Protein AF-A0A350D6B7-F1 (afdb_monomer_lite)

Secondary structure (DSSP, 8-state):
-HHHHHHHHHHHHHHHHHHHHHS---THHHHHHHHHHHHHHHHHHHHHHHHHHS-HHHHHHHHHHHHHHHHHHHHHHHHHHHSPSSHHHHHHHHHHHHS--GGGG--HHHHHTT----HHHHHHHHHHHHHHHHHHHHHHHHHHHHHHT-

Foldseek 3Di:
DVLVVVLVVVVVVVQVVVCVVPVDGDPLVVLLSVLVSLLVLLLVLQLLLLVLPDDNVVSVVSSVVLVVQQCCLVVLVVVLVVDDDDPVNVVSVVSSVPRHHSCLSRCPVCSVVVNDDPVVSSVVSVVVSVVSSVVSNVSSVVSNVVVVVD

pLDDT: mean 83.15, std 8.06, range [47.34, 95.06]

Sequence (150 aa):
LTIFIMTVLMSVIFLVVLFLHTFTIEWSLLIAILYIFFELCLMTAVALVFSTFSTPILASLYSLAFYLIGHLSWSLELLIKKIKSGGGRAILKVLYIILPDLENFNFKTEVVHQLPIPTKLLGLSFAYGLVYTAFLLLLAILIFRRRDFI

Radius of gyration: 18.37 Å; chains: 1; bounding box: 35×46×56 Å

Structure (mmCIF, N/CA/C/O backbone):
data_AF-A0A350D6B7-F1
#
_entry.id   AF-A0A350D6B7-F1
#
loop_
_atom_site.group_PDB
_atom_site.id
_atom_site.type_symbol
_atom_site.label_atom_id
_atom_site.label_alt_id
_atom_site.label_comp_id
_atom_site.label_asym_id
_atom_site.label_entity_id
_atom_site.label_seq_id
_atom_site.pdbx_PDB_ins_code
_atom_site.Cartn_x
_atom_site.Cartn_y
_atom_site.Cartn_z
_atom_site.occupancy
_atom_site.B_iso_or_equiv
_atom_site.auth_seq_id
_atom_site.auth_comp_id
_atom_site.auth_asym_id
_atom_site.auth_atom_id
_atom_site.pdbx_PDB_model_num
ATOM 1 N N . LEU A 1 1 ? -1.557 -14.815 -2.538 1.00 83.94 1 LEU A N 1
ATOM 2 C CA . LEU A 1 1 ? -1.940 -15.863 -1.560 1.00 83.94 1 LEU A CA 1
ATOM 3 C C . LEU A 1 1 ? -1.098 -15.796 -0.289 1.00 83.94 1 LEU A C 1
ATOM 5 O O . LEU A 1 1 ? -1.669 -15.681 0.783 1.00 83.94 1 LEU A O 1
ATOM 9 N N . THR A 1 2 ? 0.233 -15.818 -0.396 1.00 92.38 2 THR A N 1
ATOM 10 C CA . THR A 1 2 ? 1.151 -15.746 0.758 1.00 92.38 2 THR A CA 1
ATOM 11 C C . THR A 1 2 ? 0.890 -14.540 1.660 1.00 92.38 2 THR A C 1
ATOM 13 O O . THR A 1 2 ? 0.687 -14.716 2.855 1.00 92.38 2 THR A O 1
ATOM 16 N N . ILE A 1 3 ? 0.805 -13.337 1.081 1.00 91.38 3 ILE A N 1
ATOM 17 C CA . ILE A 1 3 ? 0.521 -12.098 1.824 1.00 91.38 3 ILE A CA 1
ATOM 18 C C . ILE A 1 3 ? -0.816 -12.190 2.552 1.00 91.38 3 ILE A C 1
ATOM 20 O O . ILE A 1 3 ? -0.875 -11.892 3.731 1.00 91.38 3 ILE A O 1
ATOM 24 N N . PHE A 1 4 ? -1.865 -12.688 1.893 1.00 91.06 4 PHE A N 1
ATOM 25 C CA . PHE A 1 4 ? -3.179 -12.850 2.517 1.00 91.06 4 PHE A CA 1
ATOM 26 C C . PHE A 1 4 ? -3.129 -13.755 3.754 1.00 91.06 4 PHE A C 1
ATOM 28 O O . PHE A 1 4 ? -3.599 -13.362 4.816 1.00 91.06 4 PHE A O 1
ATOM 35 N N . ILE A 1 5 ? -2.507 -14.934 3.643 1.00 93.38 5 ILE A N 1
ATOM 36 C CA . ILE A 1 5 ? -2.381 -15.873 4.767 1.00 93.38 5 ILE A CA 1
ATOM 37 C C . ILE A 1 5 ? -1.582 -15.240 5.911 1.00 93.38 5 ILE A C 1
ATOM 39 O O . ILE A 1 5 ? -2.004 -15.310 7.062 1.00 93.38 5 ILE A O 1
ATOM 43 N N . MET A 1 6 ? -0.455 -14.597 5.597 1.00 93.81 6 MET A N 1
ATOM 44 C CA . MET A 1 6 ? 0.398 -13.959 6.602 1.00 93.81 6 MET A CA 1
ATOM 45 C C . MET A 1 6 ? -0.313 -12.795 7.291 1.00 93.81 6 MET A C 1
ATOM 47 O O . MET A 1 6 ? -0.285 -12.715 8.515 1.00 93.81 6 MET A O 1
ATOM 51 N N . THR A 1 7 ? -1.005 -11.936 6.538 1.00 91.75 7 THR A N 1
ATOM 52 C CA . THR A 1 7 ? -1.785 -10.832 7.103 1.00 91.75 7 THR A CA 1
ATOM 53 C C . THR A 1 7 ? -2.887 -11.362 8.010 1.00 91.75 7 THR A C 1
ATOM 55 O O . THR A 1 7 ? -2.973 -10.917 9.146 1.00 91.75 7 THR A O 1
ATOM 58 N N . VAL A 1 8 ? -3.666 -12.362 7.578 1.00 92.81 8 VAL A N 1
ATOM 59 C CA . VAL A 1 8 ? -4.712 -12.973 8.418 1.00 92.81 8 VAL A CA 1
ATOM 60 C C . VAL A 1 8 ? -4.118 -13.550 9.702 1.00 92.81 8 VAL A C 1
ATOM 62 O O . VAL A 1 8 ? -4.633 -13.283 10.785 1.00 92.81 8 VAL A O 1
ATOM 65 N N . LEU A 1 9 ? -3.017 -14.295 9.606 1.00 95.06 9 LEU A N 1
ATOM 66 C CA . LEU A 1 9 ? -2.374 -14.908 10.765 1.00 95.06 9 LEU A CA 1
ATOM 67 C C . LEU A 1 9 ? -1.855 -13.849 11.750 1.00 95.06 9 LEU A C 1
ATOM 69 O O . LEU A 1 9 ? -2.136 -13.940 12.945 1.00 95.06 9 LEU A O 1
ATOM 73 N N . MET A 1 10 ? -1.165 -12.812 11.264 1.00 93.56 10 MET A N 1
ATOM 74 C CA . MET A 1 10 ? -0.692 -11.717 12.119 1.00 93.56 10 MET A CA 1
ATOM 75 C C . MET A 1 10 ? -1.850 -10.925 12.733 1.00 93.56 10 MET A C 1
ATOM 77 O O . MET A 1 10 ? -1.785 -10.569 13.908 1.00 93.56 10 MET A O 1
ATOM 81 N N . SER A 1 11 ? -2.927 -10.692 11.983 1.00 91.25 11 SER A N 1
ATOM 82 C CA . SER A 1 11 ? -4.129 -10.018 12.476 1.00 91.25 11 SER A CA 1
ATOM 83 C C . SER A 1 11 ? -4.844 -10.813 13.563 1.00 91.25 11 SER A C 1
ATOM 85 O O . SER A 1 11 ? -5.260 -10.224 14.556 1.00 91.25 11 SER A O 1
ATOM 87 N N . VAL A 1 12 ? -4.953 -12.137 13.422 1.00 92.94 12 VAL A N 1
ATOM 88 C CA . VAL A 1 12 ? -5.533 -13.003 14.460 1.00 92.94 12 VAL A CA 1
ATOM 89 C C . VAL A 1 12 ? -4.695 -12.937 15.733 1.00 92.94 12 VAL A C 1
ATOM 91 O O . VAL A 1 12 ? -5.249 -12.708 16.804 1.00 92.94 12 VAL A O 1
ATOM 94 N N . ILE A 1 13 ? -3.368 -13.065 15.627 1.00 93.94 13 ILE A N 1
ATOM 95 C CA . ILE A 1 13 ? -2.471 -12.952 16.787 1.00 93.94 13 ILE A CA 1
ATOM 96 C C . ILE A 1 13 ? -2.630 -11.582 17.456 1.00 93.94 13 ILE A C 1
ATOM 98 O O . ILE A 1 13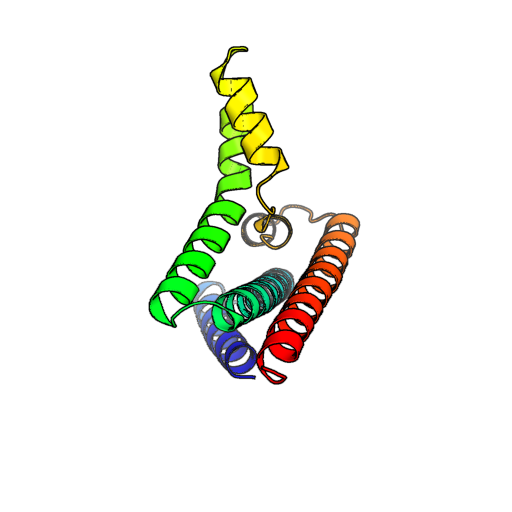 ? -2.792 -11.511 18.672 1.00 93.94 13 ILE A O 1
ATOM 102 N N . PHE A 1 14 ? -2.636 -10.502 16.673 1.00 91.12 14 PHE A N 1
ATOM 103 C CA . PHE A 1 14 ? -2.817 -9.141 17.175 1.00 91.12 14 PHE A CA 1
ATOM 104 C C . PHE A 1 14 ? -4.146 -8.965 17.925 1.00 91.12 14 PHE A C 1
ATOM 106 O O . PHE A 1 14 ? -4.151 -8.447 19.041 1.00 91.12 14 PHE A O 1
ATOM 113 N N . LEU A 1 15 ? -5.260 -9.444 17.360 1.00 90.00 15 LEU A N 1
ATOM 114 C CA . LEU A 1 15 ? -6.576 -9.370 18.000 1.00 90.00 15 LEU A CA 1
ATOM 115 C C . LEU A 1 15 ? -6.649 -10.210 19.279 1.00 90.00 15 LEU A C 1
ATOM 117 O O . LEU A 1 15 ? -7.248 -9.766 20.253 1.00 90.00 15 LEU A O 1
ATOM 121 N N . VAL A 1 16 ? -6.014 -11.386 19.310 1.00 91.75 16 VAL A N 1
ATOM 122 C CA . VAL A 1 16 ? -5.929 -12.220 20.521 1.00 91.75 16 VAL A CA 1
ATOM 123 C C . VAL A 1 16 ? -5.158 -11.495 21.621 1.00 91.75 16 VAL A C 1
ATOM 125 O O . VAL A 1 16 ? -5.633 -11.434 22.753 1.00 91.75 16 VAL A O 1
ATOM 128 N N . VAL A 1 17 ? -4.002 -10.904 21.306 1.00 91.81 17 VAL A N 1
ATOM 129 C CA . VAL A 1 17 ? -3.221 -10.127 22.283 1.00 91.81 17 VAL A CA 1
ATOM 130 C C . VAL A 1 17 ? -4.023 -8.935 22.803 1.00 91.81 17 VAL A C 1
ATOM 132 O O . VAL A 1 17 ? -4.049 -8.692 24.009 1.00 91.81 17 VAL A O 1
ATOM 135 N N . LEU A 1 18 ? -4.715 -8.216 21.917 1.00 90.06 18 LEU A N 1
ATOM 136 C CA . LEU A 1 18 ? -5.530 -7.065 22.295 1.00 90.06 18 LEU A CA 1
ATOM 137 C C . LEU A 1 18 ? -6.700 -7.479 23.192 1.00 90.06 18 LEU A C 1
ATOM 139 O O . LEU A 1 18 ? -6.913 -6.860 24.235 1.00 90.06 18 LEU A O 1
ATOM 143 N N . PHE A 1 19 ? -7.392 -8.566 22.847 1.00 89.50 19 PHE A N 1
ATOM 144 C CA . PHE A 1 19 ? -8.474 -9.124 23.653 1.00 89.50 19 PHE A CA 1
ATOM 145 C C . PHE A 1 19 ? -7.996 -9.542 25.048 1.00 89.50 19 PHE A C 1
ATOM 147 O O . PHE A 1 19 ? -8.654 -9.229 26.035 1.00 89.50 19 PHE A O 1
ATOM 154 N N . LEU A 1 20 ? -6.826 -10.179 25.154 1.00 92.06 20 LEU A N 1
ATOM 155 C CA . LEU A 1 20 ? -6.237 -10.549 26.445 1.00 92.06 20 LEU A CA 1
ATOM 156 C C . LEU A 1 20 ? -5.854 -9.331 27.300 1.00 92.06 20 LEU A C 1
ATOM 158 O O . LEU A 1 20 ? -5.835 -9.437 28.524 1.00 92.06 20 LEU A O 1
ATOM 162 N N . HIS A 1 21 ? -5.536 -8.191 26.679 1.00 88.19 21 HIS A N 1
ATOM 163 C CA . HIS A 1 21 ? -5.113 -6.985 27.393 1.00 88.19 21 HIS A CA 1
ATOM 164 C C . HIS A 1 21 ? -6.274 -6.058 27.779 1.00 88.19 21 HIS A C 1
ATOM 166 O O . HIS A 1 21 ? -6.255 -5.459 28.850 1.00 88.19 21 HIS A O 1
ATOM 172 N N . THR A 1 22 ? -7.276 -5.922 26.909 1.00 84.19 22 THR A N 1
ATOM 173 C CA . THR A 1 22 ? -8.354 -4.922 27.049 1.00 84.19 22 THR A CA 1
ATOM 174 C C . THR A 1 22 ? -9.743 -5.526 27.242 1.00 84.19 22 THR A C 1
ATOM 176 O O . THR A 1 22 ? -10.662 -4.800 27.608 1.00 84.19 22 THR A O 1
ATOM 179 N N . PHE A 1 23 ? -9.914 -6.838 27.032 1.00 83.50 23 PHE A N 1
ATOM 180 C CA . PHE A 1 23 ? -11.200 -7.557 27.063 1.00 83.50 23 PHE A CA 1
ATOM 181 C C . PHE A 1 23 ? -12.283 -7.006 26.117 1.00 83.50 23 PHE A C 1
ATOM 183 O O . PHE A 1 23 ? -13.432 -7.446 26.162 1.00 83.50 23 PHE A O 1
ATOM 190 N N . THR A 1 24 ? -11.930 -6.086 25.220 1.00 82.56 24 THR A N 1
ATOM 191 C CA . THR A 1 24 ? -12.816 -5.509 24.211 1.00 82.56 24 THR A CA 1
ATOM 192 C C . THR A 1 24 ? -12.260 -5.781 22.816 1.00 82.56 24 THR A C 1
ATOM 194 O O . THR A 1 24 ? -11.054 -5.907 22.616 1.00 82.56 24 THR A O 1
ATOM 197 N N . ILE A 1 25 ? -13.152 -5.920 21.832 1.00 76.38 25 ILE A N 1
ATOM 198 C CA . ILE A 1 25 ? -12.781 -6.042 20.418 1.00 76.38 25 ILE A CA 1
ATOM 199 C C . ILE A 1 25 ? -13.415 -4.873 19.679 1.00 76.38 25 ILE A C 1
ATOM 201 O O . ILE A 1 25 ? -14.635 -4.805 19.532 1.00 76.38 25 ILE A O 1
ATOM 205 N N . GLU A 1 26 ? -12.580 -3.955 19.206 1.00 81.69 26 GLU A N 1
ATOM 206 C CA . GLU A 1 26 ? -13.024 -2.849 18.366 1.00 81.69 26 GLU A CA 1
ATOM 207 C C . GLU A 1 26 ? -13.030 -3.270 16.892 1.00 81.69 26 GLU A C 1
ATOM 209 O O . GLU A 1 26 ? -11.986 -3.495 16.279 1.00 81.69 26 GLU A O 1
ATOM 214 N N . TRP A 1 27 ? -14.219 -3.336 16.289 1.00 81.06 27 TRP A N 1
ATOM 215 C CA . TRP A 1 27 ? -14.385 -3.705 14.877 1.00 81.06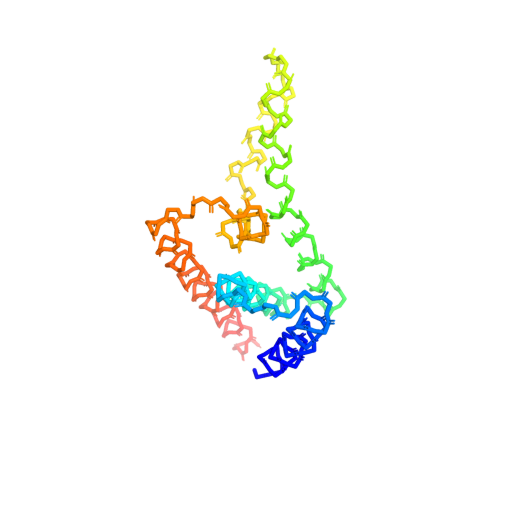 27 TRP A CA 1
ATOM 216 C C . TRP A 1 27 ? -13.711 -2.728 13.904 1.00 81.06 27 TRP A C 1
ATOM 218 O O . TRP A 1 27 ? -13.338 -3.122 12.799 1.00 81.06 27 TRP A O 1
ATOM 228 N N . SER A 1 28 ? -13.486 -1.479 14.320 1.00 83.06 28 SER A N 1
ATOM 229 C CA . SER A 1 28 ? -12.746 -0.479 13.543 1.00 83.06 28 SER A CA 1
ATOM 230 C C . SER A 1 28 ? -11.319 -0.933 13.203 1.00 83.06 28 SER A C 1
ATOM 232 O O . SER A 1 28 ? -10.799 -0.573 12.147 1.00 83.06 28 SER A O 1
ATOM 234 N N . LEU A 1 29 ? -10.701 -1.793 14.025 1.00 84.94 29 LEU A N 1
ATOM 235 C CA . LEU A 1 29 ? -9.372 -2.360 13.759 1.00 84.94 29 LEU A CA 1
ATOM 236 C C . LEU A 1 29 ? -9.343 -3.232 12.504 1.00 84.94 29 LEU A C 1
ATOM 238 O O . LEU A 1 29 ? -8.344 -3.220 11.783 1.00 84.94 29 LEU A O 1
ATOM 242 N N . LEU A 1 30 ? -10.435 -3.939 12.188 1.00 86.81 30 LEU A N 1
ATOM 243 C CA . LEU A 1 30 ? -10.506 -4.721 10.953 1.00 86.81 30 LEU A CA 1
ATOM 244 C C . LEU A 1 30 ? -10.449 -3.830 9.713 1.00 86.81 30 LEU A C 1
ATOM 246 O O . LEU A 1 30 ? -9.872 -4.238 8.707 1.00 86.81 30 LEU A O 1
ATOM 250 N N . ILE A 1 31 ? -11.002 -2.616 9.782 1.00 86.56 31 ILE A N 1
ATOM 251 C CA . ILE A 1 31 ? -10.929 -1.659 8.675 1.00 86.56 31 ILE A CA 1
ATOM 252 C C . ILE A 1 31 ? -9.467 -1.271 8.450 1.00 86.56 31 ILE A C 1
ATOM 254 O O . ILE A 1 31 ? -8.980 -1.400 7.331 1.00 86.56 31 ILE A O 1
ATOM 258 N N . ALA A 1 32 ? -8.727 -0.895 9.497 1.00 86.69 32 ALA A N 1
ATOM 259 C CA . ALA A 1 32 ? -7.301 -0.581 9.361 1.00 86.69 32 ALA A CA 1
ATOM 260 C C . ALA A 1 32 ? -6.494 -1.764 8.791 1.00 86.69 32 ALA A C 1
ATOM 262 O O . ALA A 1 32 ? -5.698 -1.580 7.872 1.00 86.69 32 ALA A O 1
ATOM 263 N N . ILE A 1 33 ? -6.741 -2.986 9.276 1.00 89.06 33 ILE A N 1
ATOM 264 C CA . ILE A 1 33 ? -6.106 -4.213 8.763 1.00 89.06 33 ILE A CA 1
ATOM 265 C C . ILE A 1 33 ? -6.390 -4.407 7.268 1.00 89.06 33 ILE A C 1
ATOM 267 O O . ILE A 1 33 ? -5.486 -4.749 6.504 1.00 89.06 33 ILE A O 1
ATOM 271 N N . LEU A 1 34 ? -7.630 -4.171 6.837 1.00 90.00 34 LEU A N 1
ATOM 272 C CA . LEU A 1 34 ? -8.028 -4.303 5.441 1.00 90.00 34 LEU A CA 1
ATOM 273 C C . LEU A 1 34 ? -7.284 -3.308 4.535 1.00 90.00 34 LEU A C 1
ATOM 275 O O . LEU A 1 34 ? -6.842 -3.687 3.452 1.00 90.00 34 LEU A O 1
ATOM 279 N N . TYR A 1 35 ? -7.097 -2.058 4.964 1.00 88.81 35 TYR A N 1
ATOM 280 C CA . TYR A 1 35 ? -6.338 -1.084 4.169 1.00 88.81 35 TYR A CA 1
ATOM 281 C C . TYR A 1 35 ? -4.838 -1.374 4.139 1.00 88.81 35 TYR A C 1
ATOM 283 O O . TYR A 1 35 ? -4.233 -1.236 3.079 1.00 88.81 35 TYR A O 1
ATOM 291 N N . ILE A 1 36 ? -4.261 -1.884 5.232 1.00 88.88 36 ILE A N 1
ATOM 292 C CA . ILE A 1 36 ? -2.882 -2.401 5.226 1.00 88.88 36 ILE A CA 1
ATOM 293 C C . ILE A 1 36 ? -2.753 -3.547 4.215 1.00 88.88 36 ILE A C 1
ATOM 295 O O . ILE A 1 36 ? -1.768 -3.632 3.488 1.00 88.88 36 ILE A O 1
ATOM 299 N N . PHE A 1 37 ? -3.753 -4.426 4.117 1.00 90.31 37 PHE A N 1
ATOM 300 C CA . PHE A 1 37 ? -3.750 -5.480 3.105 1.00 90.31 37 PHE A CA 1
ATOM 301 C C . PHE A 1 37 ? -3.763 -4.915 1.673 1.00 90.31 37 PHE A C 1
ATOM 303 O O . PHE A 1 37 ? -2.993 -5.385 0.833 1.00 90.31 37 PHE A O 1
ATOM 310 N N . PHE A 1 38 ? -4.567 -3.882 1.392 1.00 89.31 38 PHE A N 1
ATOM 311 C CA . PHE A 1 38 ? -4.546 -3.202 0.088 1.00 89.31 38 PHE A CA 1
ATOM 312 C C . PHE A 1 38 ? -3.198 -2.552 -0.217 1.00 89.31 38 PHE A C 1
ATOM 314 O O . PHE A 1 38 ? -2.700 -2.679 -1.337 1.00 89.31 38 PHE A O 1
ATOM 321 N N . GLU A 1 39 ? -2.586 -1.920 0.779 1.00 89.69 39 GLU A N 1
ATOM 322 C CA . GLU A 1 39 ? -1.248 -1.346 0.678 1.00 89.69 39 GLU A CA 1
ATOM 323 C C . GLU A 1 39 ? -0.209 -2.419 0.305 1.00 89.69 39 GLU A C 1
ATOM 325 O O . GLU A 1 39 ? 0.562 -2.249 -0.641 1.00 89.69 39 GLU A O 1
ATOM 330 N N . LEU A 1 40 ? -0.244 -3.583 0.966 1.00 90.12 40 LEU A N 1
ATOM 331 C CA . LEU A 1 40 ? 0.639 -4.714 0.662 1.00 90.12 40 LEU A CA 1
ATOM 332 C C . LEU A 1 40 ? 0.406 -5.278 -0.750 1.00 90.12 40 LEU A C 1
ATOM 334 O O . LEU A 1 40 ? 1.365 -5.639 -1.439 1.00 90.12 40 LEU A O 1
ATOM 338 N N . CYS A 1 41 ? -0.845 -5.345 -1.215 1.00 90.81 41 CYS A N 1
ATOM 339 C CA . CYS A 1 41 ? -1.166 -5.739 -2.589 1.00 90.81 41 CYS A CA 1
ATOM 340 C C . CYS A 1 41 ? -0.577 -4.765 -3.618 1.00 90.81 41 CYS A C 1
ATOM 342 O O . CYS A 1 41 ? 0.042 -5.207 -4.590 1.00 90.81 41 CYS A O 1
ATOM 344 N N . LEU A 1 42 ? -0.717 -3.461 -3.383 1.00 90.00 42 LEU A N 1
ATOM 345 C CA . LEU A 1 42 ? -0.140 -2.419 -4.230 1.00 90.00 42 LEU A CA 1
ATOM 346 C C . LEU A 1 42 ? 1.387 -2.533 -4.258 1.00 90.00 42 LEU A C 1
ATOM 348 O O . LEU A 1 42 ? 1.979 -2.584 -5.336 1.00 90.00 42 LEU A O 1
ATOM 352 N N . MET A 1 43 ? 2.023 -2.678 -3.095 1.00 91.56 43 MET A N 1
ATOM 353 C CA . MET A 1 43 ? 3.472 -2.877 -2.984 1.00 91.56 43 MET A CA 1
ATOM 354 C C . MET A 1 43 ? 3.954 -4.130 -3.716 1.00 91.56 43 MET A C 1
ATOM 356 O O . MET A 1 43 ? 5.028 -4.129 -4.316 1.00 91.56 43 MET A O 1
ATOM 360 N N . THR A 1 44 ? 3.145 -5.187 -3.733 1.00 91.25 44 THR A N 1
ATOM 361 C CA . THR A 1 44 ? 3.447 -6.396 -4.509 1.00 91.25 44 THR A CA 1
ATOM 362 C C . THR A 1 44 ? 3.403 -6.119 -6.006 1.00 91.25 44 THR A C 1
ATOM 364 O O . THR A 1 44 ? 4.290 -6.564 -6.729 1.00 91.25 44 THR A O 1
ATOM 367 N N . ALA A 1 45 ? 2.413 -5.364 -6.489 1.00 90.31 45 ALA A N 1
ATOM 368 C CA . ALA A 1 45 ? 2.346 -4.974 -7.896 1.00 90.31 45 ALA A CA 1
ATOM 369 C C . ALA A 1 45 ? 3.541 -4.096 -8.303 1.00 90.31 45 ALA A C 1
ATOM 371 O O . ALA A 1 45 ? 4.125 -4.318 -9.362 1.00 90.31 45 ALA A O 1
ATOM 372 N N . VAL A 1 46 ? 3.960 -3.164 -7.439 1.00 89.94 46 VAL A N 1
ATOM 373 C CA . VAL A 1 46 ? 5.183 -2.363 -7.630 1.00 89.94 46 VAL A CA 1
ATOM 374 C C . VAL A 1 46 ? 6.414 -3.266 -7.733 1.00 89.94 46 VAL A C 1
ATOM 376 O O . VAL A 1 46 ? 7.197 -3.142 -8.677 1.00 89.94 46 VAL A O 1
ATOM 379 N N . ALA A 1 47 ? 6.567 -4.207 -6.800 1.00 90.44 47 ALA A N 1
ATOM 380 C CA . ALA A 1 47 ? 7.682 -5.145 -6.808 1.00 90.44 47 ALA A CA 1
ATOM 381 C C . ALA A 1 47 ? 7.707 -5.994 -8.084 1.00 90.44 47 ALA A C 1
ATOM 383 O O . ALA A 1 47 ? 8.766 -6.148 -8.689 1.00 90.44 47 ALA A O 1
ATOM 384 N N . LEU A 1 48 ? 6.545 -6.470 -8.546 1.00 90.50 48 LEU A N 1
ATOM 385 C CA . LEU A 1 48 ? 6.422 -7.220 -9.798 1.00 90.50 48 LEU A CA 1
ATOM 386 C C . LEU A 1 48 ? 6.877 -6.396 -11.003 1.00 90.50 48 LEU A C 1
ATOM 388 O O . LEU A 1 48 ? 7.649 -6.906 -11.813 1.00 90.50 48 LEU A O 1
ATOM 392 N N . VAL A 1 49 ? 6.462 -5.127 -11.103 1.00 88.94 49 VAL A N 1
ATOM 393 C CA . VAL A 1 49 ? 6.927 -4.213 -12.159 1.00 88.94 49 VAL A CA 1
ATOM 394 C C . VAL A 1 49 ? 8.451 -4.128 -12.152 1.00 88.94 49 VAL A C 1
ATOM 396 O O . VAL A 1 49 ? 9.073 -4.373 -13.186 1.00 88.94 49 VAL A O 1
ATOM 399 N N . PHE A 1 50 ? 9.071 -3.842 -11.004 1.00 88.00 50 PHE A N 1
ATOM 400 C CA . PHE A 1 50 ? 10.530 -3.722 -10.914 1.00 88.00 50 PHE A CA 1
ATOM 401 C C . PHE A 1 50 ? 11.261 -5.040 -11.192 1.00 88.00 50 PHE A C 1
ATOM 403 O O . PHE A 1 50 ? 12.335 -5.033 -11.798 1.00 88.00 50 PHE A O 1
ATOM 410 N N . SER A 1 51 ? 10.672 -6.179 -10.828 1.00 88.81 51 SER A N 1
ATOM 411 C CA . SER A 1 51 ? 11.216 -7.501 -11.148 1.00 88.81 51 SER A CA 1
ATOM 412 C C . SER A 1 51 ? 11.208 -7.819 -12.646 1.00 88.81 51 SER A C 1
ATOM 414 O O . SER A 1 51 ? 12.025 -8.626 -13.079 1.00 88.81 51 SER A O 1
ATOM 416 N N . THR A 1 52 ? 10.349 -7.189 -13.461 1.00 87.00 52 THR A N 1
ATOM 417 C CA . THR A 1 52 ? 10.309 -7.476 -14.912 1.00 87.00 52 THR A CA 1
ATOM 418 C C . THR A 1 52 ? 11.571 -7.033 -15.661 1.00 87.00 52 THR A C 1
ATOM 420 O O . THR A 1 52 ? 11.947 -7.654 -16.661 1.00 87.00 52 THR A O 1
ATOM 423 N N . PHE A 1 53 ? 12.256 -5.989 -15.185 1.00 83.88 53 PHE A N 1
ATOM 424 C CA . PHE A 1 53 ? 13.408 -5.397 -15.875 1.00 83.88 53 PHE A CA 1
ATOM 425 C C . PHE A 1 53 ? 14.685 -5.317 -15.031 1.00 83.88 53 PHE A C 1
ATOM 427 O O . PHE A 1 53 ? 15.736 -4.969 -15.567 1.00 83.88 53 PHE A O 1
ATOM 434 N N . SER A 1 54 ? 14.629 -5.646 -13.738 1.00 85.00 54 SER A N 1
ATOM 435 C CA . SER A 1 54 ? 15.765 -5.513 -12.822 1.00 85.00 54 SER A CA 1
ATOM 436 C C . SER A 1 54 ? 16.236 -6.846 -12.237 1.00 85.00 54 SER A C 1
ATOM 438 O O . SER A 1 54 ? 15.564 -7.870 -12.344 1.00 85.00 54 SER A O 1
ATOM 440 N N . THR A 1 55 ? 17.411 -6.841 -11.603 1.00 87.94 55 THR A N 1
ATOM 441 C CA . THR A 1 55 ? 17.879 -7.995 -10.823 1.00 87.94 55 THR A CA 1
ATOM 442 C C . THR A 1 55 ? 17.080 -8.103 -9.519 1.00 87.94 55 THR A C 1
ATOM 444 O O . THR A 1 55 ? 16.592 -7.085 -9.023 1.00 87.94 55 THR A O 1
ATOM 447 N N . PRO A 1 56 ? 16.960 -9.298 -8.907 1.00 86.69 56 PRO A N 1
ATOM 448 C CA . PRO A 1 56 ? 16.166 -9.480 -7.687 1.00 86.69 56 PRO A CA 1
ATOM 449 C C . PRO A 1 56 ? 16.543 -8.514 -6.552 1.00 86.69 56 PRO A C 1
ATOM 451 O O . PRO A 1 56 ? 15.675 -7.979 -5.865 1.00 86.69 56 PRO A O 1
ATOM 454 N N . ILE A 1 57 ? 17.841 -8.233 -6.402 1.00 89.69 57 ILE A N 1
ATOM 455 C CA . ILE A 1 57 ? 18.369 -7.307 -5.393 1.00 89.69 57 ILE A CA 1
ATOM 456 C C . ILE A 1 57 ? 17.922 -5.872 -5.690 1.00 89.69 57 ILE A C 1
ATOM 458 O O . ILE A 1 57 ? 17.356 -5.213 -4.819 1.00 89.69 57 ILE A O 1
ATOM 462 N N . LEU A 1 58 ? 18.112 -5.391 -6.920 1.00 87.25 58 LEU A N 1
ATOM 463 C CA . LEU A 1 58 ? 17.712 -4.035 -7.298 1.00 87.25 58 LEU A CA 1
ATOM 464 C C . LEU A 1 58 ? 16.189 -3.852 -7.247 1.00 87.25 58 LEU A C 1
ATOM 466 O O . LEU A 1 58 ? 15.720 -2.830 -6.758 1.00 87.25 58 LEU A O 1
ATOM 470 N N . ALA A 1 59 ? 15.412 -4.861 -7.651 1.00 88.19 59 ALA A N 1
ATOM 471 C CA . ALA A 1 59 ? 13.955 -4.835 -7.550 1.00 88.19 59 ALA A CA 1
ATOM 472 C C . ALA A 1 59 ? 13.478 -4.675 -6.095 1.00 88.19 59 ALA A C 1
ATOM 474 O O . ALA A 1 59 ? 12.579 -3.875 -5.821 1.00 88.19 59 ALA A O 1
ATOM 475 N N . SER A 1 60 ? 14.112 -5.381 -5.151 1.00 87.12 60 SER A N 1
ATOM 476 C CA . SER A 1 60 ? 13.817 -5.222 -3.722 1.00 87.12 60 SER A CA 1
ATOM 477 C C . SER A 1 60 ? 14.159 -3.818 -3.214 1.00 87.12 60 SER A C 1
ATOM 479 O O . SER A 1 60 ? 13.363 -3.219 -2.491 1.00 87.12 60 SER A O 1
ATOM 481 N N . LEU A 1 61 ? 15.284 -3.248 -3.661 1.00 92.25 61 LEU A N 1
ATOM 482 C CA . LEU A 1 61 ? 15.722 -1.912 -3.268 1.00 92.25 61 LEU A CA 1
ATOM 483 C C . LEU A 1 61 ? 14.797 -0.823 -3.826 1.00 92.25 61 LEU A C 1
ATOM 485 O O . LEU A 1 61 ? 14.446 0.104 -3.103 1.00 92.25 61 LEU A O 1
ATOM 489 N N . TYR A 1 62 ? 14.356 -0.949 -5.080 1.00 87.56 62 TYR A N 1
ATOM 490 C CA . TYR A 1 62 ? 13.393 -0.023 -5.679 1.00 87.56 62 TYR A CA 1
ATOM 491 C C . TYR A 1 62 ? 12.023 -0.103 -5.015 1.00 87.56 62 TYR A C 1
ATOM 493 O O . TYR A 1 62 ? 11.414 0.931 -4.755 1.00 87.56 62 TYR A O 1
ATOM 501 N N . SER A 1 63 ? 11.565 -1.308 -4.677 1.00 88.62 63 SER A N 1
ATOM 502 C CA . SER A 1 63 ? 10.316 -1.490 -3.931 1.00 88.62 63 SER A CA 1
ATOM 503 C C . SER A 1 63 ? 10.412 -0.857 -2.543 1.00 88.62 63 SER A C 1
ATOM 505 O O . SER A 1 63 ? 9.517 -0.125 -2.135 1.00 88.62 63 SER A O 1
ATOM 507 N N . LEU A 1 64 ? 11.527 -1.061 -1.837 1.00 88.62 64 LEU A N 1
ATOM 508 C CA . LEU A 1 64 ? 11.764 -0.426 -0.541 1.00 88.62 64 LEU A CA 1
ATOM 509 C C . LEU A 1 64 ? 11.812 1.102 -0.660 1.00 88.62 64 LEU A C 1
ATOM 511 O O . LEU A 1 64 ? 11.183 1.798 0.132 1.00 88.62 64 LEU A O 1
ATOM 515 N N . ALA A 1 65 ? 12.524 1.630 -1.656 1.00 87.19 65 ALA A N 1
ATOM 516 C CA . ALA A 1 65 ? 12.584 3.064 -1.907 1.00 87.19 65 ALA A CA 1
ATOM 517 C C . ALA A 1 65 ? 11.188 3.638 -2.183 1.00 87.19 65 ALA A C 1
ATOM 519 O O . ALA A 1 65 ? 10.846 4.668 -1.615 1.00 87.19 65 ALA A O 1
ATOM 520 N N . PHE A 1 66 ? 10.368 2.951 -2.985 1.00 87.19 66 PHE A N 1
ATOM 521 C CA . PHE A 1 66 ? 8.988 3.341 -3.277 1.00 87.19 66 PHE A CA 1
ATOM 522 C C . PHE A 1 66 ? 8.114 3.367 -2.015 1.00 87.19 66 PHE A C 1
ATOM 524 O O . PHE A 1 66 ? 7.391 4.336 -1.795 1.00 87.19 66 PHE A O 1
ATOM 531 N N . TYR A 1 67 ? 8.232 2.350 -1.156 1.00 87.25 67 TYR 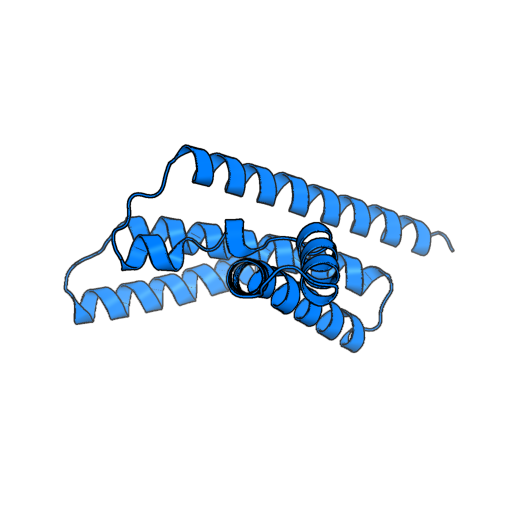A N 1
ATOM 532 C CA . TYR A 1 67 ? 7.540 2.303 0.135 1.00 87.25 67 TYR A CA 1
ATOM 533 C C . TYR A 1 67 ? 7.934 3.476 1.041 1.00 87.25 67 TYR A C 1
ATOM 535 O O . TYR A 1 67 ? 7.075 4.188 1.558 1.00 87.25 67 TYR A O 1
ATOM 543 N N . LEU A 1 68 ? 9.242 3.710 1.201 1.00 84.38 68 LEU A N 1
ATOM 544 C CA . LEU A 1 68 ? 9.757 4.806 2.024 1.00 84.38 68 LEU A CA 1
ATOM 545 C C . LEU A 1 68 ? 9.280 6.158 1.499 1.00 84.38 68 LEU A C 1
ATOM 547 O O . LEU A 1 68 ? 8.814 6.989 2.270 1.00 84.38 68 LEU A O 1
ATOM 551 N N . ILE A 1 69 ? 9.371 6.356 0.188 1.00 82.31 69 ILE A N 1
ATOM 552 C CA . ILE A 1 69 ? 8.904 7.553 -0.503 1.00 82.31 69 ILE A CA 1
ATOM 553 C C . ILE A 1 69 ? 7.422 7.809 -0.222 1.00 82.31 69 ILE A C 1
ATOM 555 O O . ILE A 1 69 ? 7.060 8.939 0.111 1.00 82.31 69 ILE A O 1
ATOM 559 N N . GLY A 1 70 ? 6.579 6.781 -0.328 1.00 81.06 70 GLY A N 1
ATOM 560 C CA . GLY A 1 70 ? 5.144 6.979 -0.199 1.00 81.06 70 GLY A CA 1
ATOM 561 C C . GLY A 1 70 ? 4.680 7.273 1.216 1.00 81.06 70 GLY A C 1
ATOM 562 O O . GLY A 1 70 ? 3.769 8.074 1.392 1.00 81.06 70 GLY A O 1
ATOM 563 N N . HIS A 1 71 ? 5.359 6.733 2.228 1.00 81.44 71 HIS A N 1
ATOM 564 C CA . HIS A 1 71 ? 5.122 7.132 3.617 1.00 81.44 71 HIS A CA 1
ATOM 565 C C . HIS A 1 71 ? 5.759 8.473 3.985 1.00 81.44 71 HIS A C 1
ATOM 567 O O . HIS A 1 71 ? 5.283 9.164 4.887 1.00 81.44 71 HIS A O 1
ATOM 573 N N . LEU A 1 72 ? 6.832 8.875 3.302 1.00 78.69 72 LEU A N 1
ATOM 574 C CA . LEU A 1 72 ? 7.476 10.157 3.567 1.00 78.69 72 LEU A CA 1
ATOM 575 C C . LEU A 1 72 ? 6.647 11.340 3.043 1.00 78.69 72 LEU A C 1
ATOM 577 O O . LEU A 1 72 ? 6.846 12.457 3.523 1.00 78.69 72 LEU A O 1
ATOM 581 N N . SER A 1 73 ? 5.703 11.111 2.121 1.00 75.44 73 SER A N 1
ATOM 582 C CA . SER A 1 73 ? 4.820 12.143 1.554 1.00 75.44 73 SER A CA 1
ATOM 583 C C . SER A 1 73 ? 4.135 12.996 2.635 1.00 75.44 73 SER A C 1
ATOM 585 O O . SER A 1 73 ? 4.220 14.227 2.602 1.00 75.44 73 SER A O 1
ATOM 587 N N . TRP A 1 74 ? 3.597 12.361 3.681 1.00 72.44 74 TRP A N 1
ATOM 588 C CA . TRP A 1 74 ? 3.022 13.047 4.844 1.00 72.44 74 TRP A CA 1
ATOM 589 C C . TRP A 1 74 ? 3.985 13.996 5.544 1.00 72.44 74 TRP A C 1
ATOM 591 O O . TRP A 1 74 ? 3.691 15.156 5.849 1.00 72.44 74 TRP A O 1
ATOM 601 N N . SER A 1 75 ? 5.183 13.474 5.808 1.00 74.62 75 SER A N 1
ATOM 602 C CA . SER A 1 75 ? 6.221 14.178 6.546 1.00 74.62 75 SER A CA 1
ATOM 603 C C . SER A 1 75 ? 6.707 15.373 5.735 1.00 74.62 75 SER A C 1
ATOM 605 O O . SER A 1 75 ? 6.975 16.435 6.300 1.00 74.62 75 SER A O 1
ATOM 607 N N . LEU A 1 76 ? 6.761 15.235 4.406 1.00 74.56 76 LEU A N 1
ATOM 608 C CA . LEU A 1 76 ? 7.056 16.329 3.489 1.00 74.56 76 LEU A CA 1
ATOM 609 C C . LEU A 1 76 ? 5.964 17.398 3.534 1.00 74.56 76 LEU A C 1
ATOM 611 O O . LEU A 1 76 ? 6.303 18.579 3.600 1.00 74.56 76 LEU A O 1
ATOM 615 N N . GLU A 1 77 ? 4.682 17.033 3.575 1.00 75.75 77 GLU A N 1
ATOM 616 C CA . GLU A 1 77 ? 3.590 18.007 3.691 1.00 75.75 77 GLU A CA 1
ATOM 617 C C . GLU A 1 77 ? 3.690 18.833 4.985 1.00 75.75 77 GLU A C 1
ATOM 619 O O . GLU A 1 77 ? 3.601 20.070 4.963 1.00 75.75 77 GLU A O 1
ATOM 624 N N . LEU A 1 78 ? 3.949 18.174 6.117 1.00 79.25 78 LEU A N 1
ATOM 625 C CA . LEU A 1 78 ? 4.172 18.843 7.400 1.00 79.25 78 LEU A CA 1
ATOM 626 C C . LEU A 1 78 ? 5.401 19.758 7.367 1.00 79.25 78 LEU A C 1
ATOM 628 O O . LEU A 1 78 ? 5.373 20.869 7.908 1.00 79.25 78 LEU A O 1
ATOM 632 N N . LEU A 1 79 ? 6.473 19.325 6.706 1.00 77.69 79 LEU A N 1
ATOM 633 C CA . LEU A 1 79 ? 7.702 20.101 6.580 1.00 77.69 79 LEU A CA 1
ATOM 634 C C . LEU A 1 79 ? 7.510 21.329 5.673 1.00 77.69 79 LEU A C 1
ATOM 636 O O . LEU A 1 79 ? 7.965 22.423 6.013 1.00 77.69 79 LEU A O 1
ATOM 6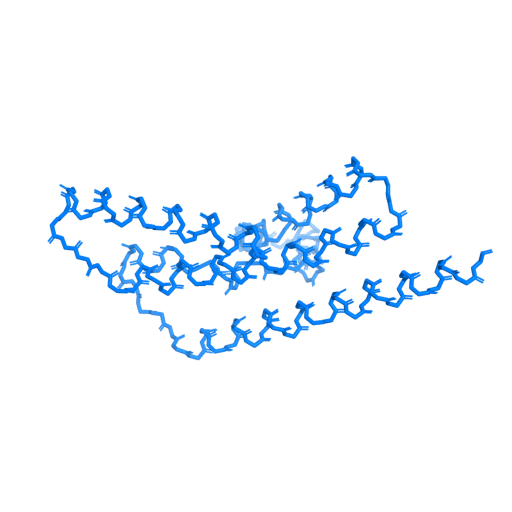40 N N . ILE A 1 80 ? 6.753 21.192 4.578 1.00 78.06 80 ILE A N 1
ATOM 641 C CA . ILE A 1 80 ? 6.347 22.298 3.691 1.00 78.06 80 ILE A CA 1
ATOM 642 C C . ILE A 1 80 ? 5.538 23.349 4.457 1.00 78.06 80 ILE A C 1
ATOM 644 O O . ILE A 1 80 ? 5.687 24.544 4.187 1.00 78.06 80 ILE A O 1
ATOM 648 N N . LYS A 1 81 ? 4.685 22.925 5.399 1.00 79.50 81 LYS A N 1
ATOM 649 C CA . LYS A 1 81 ? 3.898 23.825 6.261 1.00 79.50 81 LYS A CA 1
ATOM 650 C C . LYS A 1 81 ? 4.768 24.570 7.282 1.00 79.50 81 LYS A C 1
ATOM 652 O O . LYS A 1 81 ? 4.450 25.710 7.612 1.00 79.50 81 LYS A O 1
ATOM 657 N N . LYS A 1 82 ? 5.868 23.971 7.755 1.00 80.50 82 LYS A N 1
ATOM 658 C CA . LYS A 1 82 ? 6.791 24.591 8.729 1.00 80.50 82 LYS A CA 1
ATOM 659 C C . LYS A 1 82 ? 7.849 25.506 8.105 1.00 80.50 82 LYS A C 1
ATOM 661 O O . LYS A 1 82 ? 8.329 26.419 8.776 1.00 80.50 82 LYS A O 1
ATOM 666 N N . ILE A 1 83 ? 8.227 25.291 6.847 1.00 79.75 83 ILE A N 1
ATOM 667 C CA . ILE A 1 83 ? 9.270 26.078 6.176 1.00 79.75 83 ILE A CA 1
ATOM 668 C C . ILE A 1 83 ? 8.694 27.387 5.606 1.00 79.75 83 ILE A C 1
ATOM 670 O O . ILE A 1 83 ? 7.731 27.392 4.834 1.00 79.75 83 ILE A O 1
ATOM 674 N N . LYS A 1 84 ? 9.321 28.525 5.945 1.00 68.50 84 LYS A N 1
ATOM 675 C CA . LYS A 1 84 ? 9.012 29.833 5.337 1.00 68.50 84 LYS A CA 1
ATOM 676 C C . LYS A 1 84 ? 9.317 29.820 3.832 1.00 68.50 84 LYS A C 1
ATOM 678 O O . LYS A 1 84 ? 10.219 29.129 3.372 1.00 68.50 84 LYS A O 1
ATOM 683 N N . SER A 1 85 ? 8.536 30.571 3.055 1.00 62.78 85 SER A N 1
ATOM 684 C CA . SER A 1 85 ? 8.627 30.634 1.588 1.00 62.78 85 SER A CA 1
ATOM 685 C C . SER A 1 85 ? 10.060 30.878 1.092 1.00 62.78 85 SER A C 1
ATOM 687 O O . SER A 1 85 ? 10.666 31.886 1.441 1.00 62.78 85 SER A O 1
ATOM 689 N N . GLY A 1 86 ? 10.574 29.965 0.262 1.00 77.75 86 GLY A N 1
ATOM 690 C CA . GLY A 1 86 ? 11.909 30.016 -0.342 1.00 77.75 86 GLY A CA 1
ATOM 691 C C . GLY A 1 86 ? 12.140 28.843 -1.306 1.00 77.75 86 GLY A C 1
ATOM 692 O O . GLY A 1 86 ? 11.247 28.010 -1.485 1.00 77.75 86 GLY A O 1
ATOM 693 N N . GLY A 1 87 ? 13.336 28.751 -1.902 1.00 72.62 87 GLY A N 1
ATOM 694 C CA . GLY A 1 87 ? 13.686 27.706 -2.882 1.00 72.62 87 GLY A CA 1
ATOM 695 C C . GLY A 1 87 ? 13.491 26.273 -2.365 1.00 72.62 87 GLY A C 1
ATOM 696 O O . GLY A 1 87 ? 12.975 25.422 -3.085 1.00 72.62 87 GLY A O 1
ATOM 697 N N . GLY A 1 88 ? 13.767 26.029 -1.078 1.00 74.19 88 GLY A N 1
ATOM 698 C CA . GLY A 1 88 ? 13.512 24.732 -0.436 1.00 74.19 88 GLY A CA 1
ATOM 699 C C . GLY A 1 88 ? 12.034 24.320 -0.439 1.00 74.19 88 GLY A C 1
ATOM 700 O O . GLY A 1 88 ? 11.722 23.147 -0.615 1.00 74.19 88 GLY A O 1
ATOM 701 N N . ARG A 1 89 ? 11.097 25.276 -0.345 1.00 76.44 89 ARG A N 1
ATOM 702 C CA . ARG A 1 89 ? 9.652 24.992 -0.404 1.00 76.44 89 ARG A CA 1
ATOM 703 C C . ARG A 1 89 ? 9.202 24.591 -1.810 1.00 76.44 89 ARG A C 1
ATOM 705 O O . ARG A 1 89 ? 8.287 23.784 -1.940 1.00 76.44 89 ARG A O 1
ATOM 712 N N . ALA A 1 90 ? 9.825 25.148 -2.849 1.00 76.12 90 ALA A N 1
ATOM 713 C CA . ALA A 1 90 ? 9.539 24.777 -4.232 1.00 76.12 90 ALA A CA 1
ATOM 714 C C . ALA A 1 90 ? 10.004 23.343 -4.524 1.00 76.12 90 ALA A C 1
ATOM 716 O O . ALA A 1 90 ? 9.226 22.555 -5.053 1.00 76.12 90 ALA A O 1
ATOM 717 N N . ILE A 1 91 ? 11.217 22.982 -4.089 1.00 77.81 91 ILE A N 1
ATOM 718 C CA . ILE A 1 91 ? 11.760 21.622 -4.233 1.00 77.81 91 ILE A CA 1
ATOM 719 C C . ILE A 1 91 ? 10.869 20.605 -3.512 1.00 77.81 91 ILE A C 1
ATOM 721 O O . ILE A 1 91 ? 10.475 19.605 -4.106 1.00 77.81 91 ILE A O 1
ATOM 725 N N . LEU A 1 92 ? 10.483 20.886 -2.264 1.00 75.62 92 LEU A N 1
ATOM 726 C CA . LEU A 1 92 ? 9.606 19.998 -1.497 1.00 75.62 92 LEU A CA 1
ATOM 727 C C . LEU A 1 92 ? 8.213 19.851 -2.127 1.00 75.62 92 LEU A C 1
ATOM 729 O O . LEU A 1 92 ? 7.660 18.759 -2.103 1.00 75.62 92 LEU A O 1
ATOM 733 N N . LYS A 1 93 ? 7.653 20.913 -2.726 1.00 76.31 93 LYS A N 1
ATOM 734 C CA . LYS A 1 93 ? 6.375 20.835 -3.457 1.00 76.31 93 LYS A CA 1
ATOM 735 C C . LYS A 1 93 ? 6.466 19.978 -4.716 1.00 76.31 93 LYS A C 1
ATOM 737 O O . LYS A 1 93 ? 5.547 19.212 -4.982 1.00 76.31 93 LYS A O 1
ATOM 742 N N . VAL A 1 94 ? 7.542 20.126 -5.490 1.00 78.25 94 VAL A N 1
ATOM 743 C CA . VAL A 1 94 ? 7.776 19.295 -6.680 1.00 78.25 94 VAL A CA 1
ATOM 744 C C . VAL A 1 94 ? 7.910 17.836 -6.267 1.00 78.25 94 VAL A C 1
ATOM 746 O O . VAL A 1 94 ? 7.276 16.978 -6.871 1.00 78.25 94 VAL A O 1
ATOM 749 N N . LEU A 1 95 ? 8.668 17.570 -5.200 1.00 73.25 95 LEU A N 1
ATOM 750 C CA . LEU A 1 95 ? 8.808 16.229 -4.656 1.00 73.25 95 LEU A CA 1
ATOM 751 C C . LEU A 1 95 ? 7.439 15.681 -4.219 1.00 73.25 95 LEU A C 1
ATOM 753 O O . LEU A 1 95 ? 7.023 14.658 -4.737 1.00 73.25 95 LEU A O 1
ATOM 757 N N . TYR A 1 96 ? 6.678 16.405 -3.396 1.00 73.88 96 TYR A N 1
ATOM 758 C CA . TYR A 1 96 ? 5.334 16.000 -2.956 1.00 73.88 96 TYR A CA 1
ATOM 759 C C . TYR A 1 96 ? 4.372 15.667 -4.112 1.00 73.88 96 TYR A C 1
ATOM 761 O O . TYR A 1 96 ? 3.613 14.715 -4.014 1.00 73.88 96 TYR A O 1
ATOM 769 N 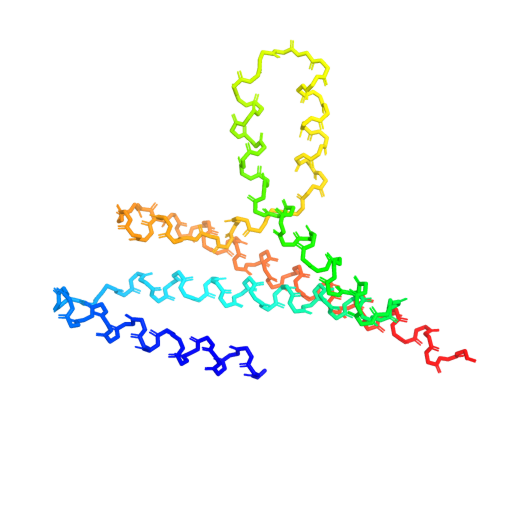N . ILE A 1 97 ? 4.416 16.412 -5.222 1.00 69.19 97 ILE A N 1
ATOM 770 C CA . ILE A 1 97 ? 3.561 16.151 -6.396 1.00 69.19 97 ILE A CA 1
ATOM 771 C C . ILE A 1 97 ? 3.955 14.866 -7.138 1.00 69.19 97 ILE A C 1
ATOM 773 O O . ILE A 1 97 ? 3.096 14.209 -7.722 1.00 69.19 97 ILE A O 1
ATOM 777 N N . ILE A 1 98 ? 5.246 14.534 -7.171 1.00 67.94 98 ILE A N 1
ATOM 778 C CA . ILE A 1 98 ? 5.759 13.373 -7.911 1.00 67.94 98 ILE A CA 1
ATOM 779 C C . ILE A 1 98 ? 5.637 12.092 -7.081 1.00 67.94 98 ILE A C 1
ATOM 781 O O . ILE A 1 98 ? 5.494 11.007 -7.649 1.00 67.94 98 ILE A O 1
ATOM 785 N N . LEU A 1 99 ? 5.727 12.193 -5.753 1.00 66.56 99 LEU A N 1
ATOM 786 C CA . LEU A 1 99 ? 5.730 11.018 -4.895 1.00 66.56 99 LEU A CA 1
ATOM 787 C C . LEU A 1 99 ? 4.320 10.396 -4.793 1.00 66.56 99 LEU A C 1
ATOM 789 O O . LEU A 1 99 ? 3.348 11.104 -4.537 1.00 66.56 99 LEU A O 1
ATOM 793 N N . PRO A 1 100 ? 4.197 9.069 -4.976 1.00 67.38 100 PRO A N 1
ATOM 794 C CA . PRO A 1 100 ? 2.944 8.348 -4.778 1.00 67.38 100 PRO A CA 1
ATOM 795 C C . PRO A 1 100 ? 2.576 8.352 -3.296 1.00 67.38 100 PRO A C 1
ATOM 797 O O . PRO A 1 100 ? 3.387 7.971 -2.461 1.00 67.38 100 PRO A O 1
ATOM 800 N N . ASP A 1 101 ? 1.357 8.756 -2.962 1.00 76.38 101 ASP A N 1
ATOM 801 C CA . ASP A 1 101 ? 0.920 8.873 -1.574 1.00 76.38 101 ASP A CA 1
ATOM 802 C C . ASP A 1 101 ? 0.280 7.565 -1.075 1.00 76.38 101 ASP A C 1
ATOM 804 O O . ASP A 1 101 ? -0.910 7.304 -1.294 1.00 76.38 101 ASP A O 1
ATOM 808 N N . LEU A 1 102 ? 1.094 6.730 -0.414 1.00 76.94 102 LEU A N 1
ATOM 809 C CA . LEU A 1 102 ? 0.640 5.489 0.231 1.00 76.94 102 LEU A CA 1
ATOM 810 C C . LEU A 1 102 ? -0.112 5.749 1.538 1.00 76.94 102 LEU A C 1
ATOM 812 O O . LEU A 1 102 ? -0.771 4.849 2.061 1.00 76.94 102 LEU A O 1
ATOM 816 N N . GLU A 1 103 ? -0.072 6.967 2.065 1.00 74.44 103 GLU A N 1
ATOM 817 C CA . GLU A 1 103 ? -0.740 7.269 3.320 1.00 74.44 103 GLU A CA 1
ATOM 818 C C . GLU A 1 103 ? -2.263 7.295 3.195 1.00 74.44 103 GLU A C 1
ATOM 820 O O . GLU A 1 103 ? -2.967 7.100 4.181 1.00 74.44 103 GLU A O 1
ATOM 825 N N . ASN A 1 104 ? -2.786 7.362 1.970 1.00 76.06 104 ASN A N 1
ATOM 826 C CA . ASN A 1 104 ? -4.205 7.139 1.701 1.00 76.06 104 ASN A CA 1
ATOM 827 C C . ASN A 1 104 ? -4.716 5.771 2.204 1.00 76.06 104 ASN A C 1
ATOM 829 O O . ASN A 1 104 ? -5.926 5.608 2.365 1.00 76.06 104 ASN A O 1
ATOM 833 N N . PHE A 1 105 ? -3.837 4.794 2.463 1.00 77.44 105 PHE A N 1
ATOM 834 C CA . PHE A 1 105 ? -4.180 3.499 3.072 1.00 77.44 105 PHE A CA 1
ATOM 835 C C . PHE A 1 105 ? -3.937 3.451 4.591 1.00 77.44 105 PHE A C 1
ATOM 837 O O . PHE A 1 105 ? -4.321 2.488 5.258 1.00 77.44 105 PHE A O 1
ATOM 844 N N . ASN A 1 106 ? -3.318 4.474 5.177 1.00 80.56 106 ASN A N 1
ATOM 845 C CA . ASN A 1 106 ? -2.928 4.474 6.577 1.00 80.56 106 ASN A CA 1
ATOM 846 C C . ASN A 1 106 ? -4.042 5.028 7.474 1.00 80.56 106 ASN A C 1
ATOM 848 O O . ASN A 1 106 ? -4.023 6.187 7.858 1.00 80.56 106 ASN A O 1
ATOM 852 N N . PHE A 1 107 ? -4.982 4.163 7.856 1.00 81.00 107 PHE A N 1
ATOM 853 C CA . PHE A 1 107 ? -6.054 4.497 8.809 1.00 81.00 107 PHE A CA 1
ATOM 854 C C . PHE A 1 107 ? -5.751 4.055 10.252 1.00 81.00 107 PHE A C 1
ATOM 856 O O . PHE A 1 107 ? -6.645 4.001 11.099 1.00 81.00 107 PHE A O 1
ATOM 863 N N . LYS A 1 108 ? -4.503 3.661 10.547 1.00 78.62 108 LYS A N 1
ATOM 864 C CA . LYS A 1 108 ? -4.120 3.111 11.861 1.00 78.62 108 LYS A CA 1
ATOM 865 C C . LYS A 1 108 ? -4.290 4.147 12.971 1.00 78.62 108 LYS A C 1
ATOM 867 O O . LYS A 1 108 ? -4.818 3.827 14.032 1.00 78.62 108 LYS A O 1
ATOM 872 N N . THR A 1 109 ? -3.852 5.375 12.721 1.00 77.12 109 THR A N 1
ATOM 873 C CA . THR A 1 109 ? -3.906 6.493 13.668 1.00 77.12 109 THR A CA 1
ATOM 874 C C . THR A 1 109 ? -5.334 6.860 14.039 1.00 77.12 109 THR A C 1
ATOM 876 O O . THR A 1 109 ? -5.654 7.018 15.213 1.00 77.12 109 THR A O 1
ATOM 879 N N . GLU A 1 110 ? -6.214 6.934 13.051 1.00 80.94 110 GLU A N 1
ATOM 880 C CA . GLU A 1 110 ? -7.604 7.327 13.214 1.00 80.94 110 GLU A CA 1
ATOM 881 C C . GLU A 1 110 ? -8.374 6.267 13.990 1.00 80.94 110 GLU A C 1
ATOM 883 O O . GLU A 1 110 ? -9.127 6.605 14.899 1.00 80.94 110 GLU A O 1
ATOM 888 N N . VAL A 1 111 ? -8.142 4.988 13.683 1.00 80.31 111 VAL A N 1
ATOM 889 C CA . VAL A 1 111 ? -8.784 3.882 14.395 1.00 80.31 111 VAL A CA 1
ATOM 890 C C . VAL A 1 111 ? -8.323 3.815 15.850 1.00 80.31 111 VAL A C 1
ATOM 892 O O . VAL A 1 111 ? -9.164 3.723 16.737 1.00 80.31 111 VAL A O 1
ATOM 895 N N . VAL A 1 112 ? -7.016 3.904 16.115 1.00 79.19 112 VAL A N 1
ATOM 896 C CA . VAL A 1 112 ? -6.471 3.806 17.484 1.00 79.19 112 VAL A CA 1
ATOM 897 C C . VAL A 1 112 ? -6.884 4.998 18.350 1.00 79.19 112 VAL A C 1
ATOM 899 O O . VAL A 1 112 ? -7.133 4.837 19.542 1.00 79.19 112 VAL A O 1
ATOM 902 N N . HIS A 1 113 ? -6.983 6.192 17.767 1.00 79.62 113 HIS A N 1
ATOM 903 C CA . HIS A 1 113 ? -7.425 7.393 18.478 1.00 79.62 113 HIS A CA 1
ATOM 904 C C . HIS A 1 113 ? -8.945 7.610 18.440 1.00 79.62 113 HIS A C 1
ATOM 906 O O . HIS A 1 113 ? -9.408 8.657 18.890 1.00 79.62 113 HIS A O 1
ATOM 912 N N . GLN A 1 114 ? -9.716 6.648 17.915 1.00 76.12 114 GLN A N 1
ATOM 913 C CA . GLN A 1 114 ? -11.177 6.721 17.771 1.00 76.12 114 GLN A CA 1
ATOM 914 C C . GLN A 1 114 ? -11.655 8.000 17.052 1.00 76.12 114 GLN A C 1
ATOM 916 O O . GLN A 1 114 ? -12.722 8.549 17.336 1.00 76.12 114 GLN A O 1
ATOM 921 N N . LEU A 1 115 ? -10.852 8.490 16.107 1.00 78.12 115 LEU A N 1
ATOM 922 C CA . LEU A 1 115 ? -11.180 9.655 15.297 1.00 78.12 115 LEU A CA 1
ATOM 923 C C . LEU A 1 115 ? -12.210 9.272 14.222 1.00 78.12 115 LEU A C 1
ATOM 925 O O . LEU A 1 115 ? -12.163 8.168 13.673 1.00 78.12 115 LEU A O 1
ATOM 929 N N . PRO A 1 116 ? -13.144 10.177 13.879 1.00 73.00 116 PRO A N 1
ATOM 930 C CA . PRO A 1 116 ? -14.132 9.906 12.848 1.00 73.00 116 PRO A CA 1
ATOM 931 C C . PRO A 1 116 ? -13.449 9.773 11.485 1.00 73.00 116 PRO A C 1
ATOM 933 O O . PRO A 1 116 ? -12.907 10.742 10.953 1.00 73.00 116 PRO A O 1
ATOM 936 N N . ILE A 1 117 ? -13.514 8.577 10.898 1.00 74.00 117 ILE A N 1
ATOM 937 C CA . ILE A 1 117 ? -13.018 8.328 9.544 1.00 74.00 117 ILE A CA 1
ATOM 938 C C . ILE A 1 117 ? -14.139 8.659 8.553 1.00 74.00 117 ILE A C 1
ATOM 940 O O . ILE A 1 117 ? -15.165 7.970 8.537 1.00 74.00 117 ILE A O 1
ATOM 944 N N . PRO A 1 118 ? -13.987 9.687 7.700 1.00 79.81 118 PRO A N 1
ATOM 945 C CA . PRO A 1 118 ? -14.992 9.988 6.694 1.00 79.81 118 PRO A CA 1
ATOM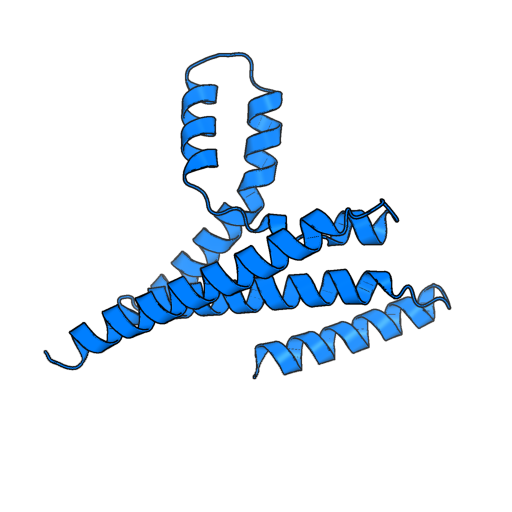 946 C C . PRO A 1 118 ? -15.115 8.821 5.703 1.00 79.81 118 PRO A C 1
ATOM 948 O O . PRO A 1 118 ? -14.170 8.480 4.994 1.00 79.81 118 PRO A O 1
ATOM 951 N N . THR A 1 119 ? -16.310 8.235 5.597 1.00 76.81 119 THR A N 1
ATOM 952 C CA . THR A 1 119 ? -16.605 7.092 4.705 1.00 76.81 119 THR A CA 1
ATOM 953 C C . THR A 1 119 ? -16.302 7.377 3.234 1.00 76.81 119 THR A C 1
ATOM 955 O O . THR A 1 119 ? -15.931 6.478 2.481 1.00 76.81 119 THR A O 1
ATOM 958 N N . LYS A 1 120 ? -16.396 8.647 2.828 1.00 82.12 120 LYS A N 1
ATOM 959 C CA . LYS A 1 120 ? -15.997 9.112 1.495 1.00 82.12 120 LYS A CA 1
ATOM 960 C C . LYS A 1 120 ? -14.502 8.905 1.229 1.00 82.12 120 LYS A C 1
ATOM 962 O O . LYS A 1 120 ? -14.140 8.548 0.112 1.00 82.12 120 LYS A O 1
ATOM 967 N N . LEU A 1 121 ? -13.655 9.118 2.237 1.00 81.44 121 LEU A N 1
ATOM 968 C CA . LEU A 1 121 ? -12.209 8.937 2.122 1.00 81.44 121 LEU A CA 1
ATOM 969 C C . LEU A 1 121 ? -11.869 7.452 1.986 1.00 81.44 121 LEU A C 1
ATOM 971 O O . LEU A 1 121 ? -11.127 7.097 1.083 1.00 81.44 121 LEU A O 1
ATOM 975 N N . LEU A 1 122 ? -12.517 6.586 2.775 1.00 83.44 122 LEU A N 1
ATOM 976 C CA . LEU A 1 122 ? -12.410 5.128 2.629 1.00 83.44 122 LEU A CA 1
ATOM 977 C C . LEU A 1 122 ? -12.728 4.690 1.186 1.00 83.44 122 LEU A C 1
ATOM 979 O O . LEU A 1 122 ? -11.907 4.063 0.520 1.00 83.44 122 LEU A O 1
ATOM 983 N N . GLY A 1 123 ? -13.888 5.085 0.652 1.00 84.69 123 GLY A N 1
ATOM 984 C CA . GLY A 1 123 ? -14.274 4.726 -0.718 1.00 84.69 123 GLY A CA 1
ATOM 985 C C . GLY A 1 123 ? -13.275 5.198 -1.785 1.00 84.69 123 GLY A C 1
ATOM 986 O O . GLY A 1 123 ? -12.960 4.446 -2.709 1.00 84.69 123 GLY A O 1
ATOM 987 N N . LEU A 1 124 ? -12.745 6.417 -1.641 1.00 84.88 124 LEU A N 1
ATOM 988 C CA . LEU A 1 124 ? -11.729 6.960 -2.547 1.00 84.88 124 LEU A CA 1
ATOM 989 C C . LEU A 1 124 ? -10.399 6.211 -2.438 1.00 84.88 124 LEU A C 1
ATOM 991 O O . LEU A 1 124 ? -9.847 5.841 -3.470 1.00 84.88 124 LEU A O 1
ATOM 995 N N . SER A 1 125 ? -9.916 5.935 -1.228 1.00 85.44 125 SER A N 1
ATOM 996 C CA . SER A 1 125 ? -8.683 5.178 -0.994 1.00 85.44 125 SER A CA 1
ATOM 997 C C . SER A 1 125 ? -8.774 3.754 -1.540 1.00 85.44 125 SER A C 1
ATOM 999 O O . SER A 1 125 ? -7.841 3.265 -2.174 1.00 85.44 125 SER A O 1
ATOM 1001 N N . PHE A 1 126 ? -9.922 3.095 -1.368 1.00 85.88 126 PHE A N 1
ATOM 1002 C CA . PHE A 1 126 ? -10.173 1.774 -1.940 1.00 85.88 126 PHE A CA 1
ATOM 1003 C C . PHE A 1 126 ? -10.140 1.798 -3.475 1.00 85.88 126 PHE A C 1
ATOM 1005 O O . PHE A 1 126 ? -9.450 0.987 -4.097 1.00 85.88 126 PHE A O 1
ATOM 1012 N N . ALA A 1 127 ? -10.842 2.752 -4.096 1.00 87.25 127 ALA A N 1
ATOM 1013 C CA . ALA A 1 127 ? -10.837 2.914 -5.548 1.00 87.25 127 ALA A CA 1
ATOM 1014 C C . ALA A 1 127 ? -9.433 3.252 -6.077 1.00 87.25 127 ALA A C 1
ATOM 1016 O O . ALA A 1 127 ? -8.995 2.668 -7.068 1.00 87.25 127 ALA A O 1
ATOM 1017 N N . TYR A 1 128 ? -8.711 4.138 -5.388 1.00 85.31 128 TYR A N 1
ATOM 1018 C CA . TYR A 1 128 ? -7.328 4.490 -5.693 1.00 85.31 128 TYR A CA 1
ATOM 1019 C C . TYR A 1 128 ? -6.427 3.250 -5.669 1.00 85.31 128 TYR A C 1
ATOM 1021 O O . TYR A 1 128 ? -5.727 2.988 -6.646 1.00 85.31 128 TYR A O 1
ATOM 1029 N N . GLY A 1 129 ? -6.512 2.427 -4.620 1.00 84.25 129 GLY A N 1
ATOM 1030 C CA . GLY A 1 129 ? -5.742 1.187 -4.508 1.00 84.25 129 GLY A CA 1
ATOM 1031 C C . GLY A 1 129 ? -6.038 0.184 -5.605 1.00 84.25 129 GLY A C 1
ATOM 1032 O O . GLY A 1 129 ? -5.102 -0.343 -6.207 1.00 84.25 129 GLY A O 1
ATOM 1033 N N . LEU A 1 130 ? -7.312 -0.049 -5.921 1.00 88.19 130 LEU A N 1
ATOM 1034 C CA . LEU A 1 130 ? -7.690 -0.957 -7.003 1.00 88.19 130 LEU A CA 1
ATOM 1035 C C . LEU A 1 130 ? -7.187 -0.475 -8.363 1.00 88.19 130 LEU A C 1
ATOM 1037 O O . LEU A 1 130 ? -6.561 -1.249 -9.088 1.00 88.19 130 LEU A O 1
ATOM 1041 N N . VAL A 1 131 ? -7.436 0.790 -8.706 1.00 88.81 131 VAL A N 1
ATOM 1042 C CA . VAL A 1 131 ? -7.046 1.358 -10.003 1.00 88.81 131 VAL A CA 1
ATOM 1043 C C . VAL A 1 131 ? -5.528 1.379 -10.145 1.00 88.81 131 VAL A C 1
ATOM 1045 O O . VAL A 1 131 ? -5.008 0.956 -11.177 1.00 88.81 131 VAL A O 1
ATOM 1048 N N . TYR A 1 132 ? -4.806 1.815 -9.112 1.00 85.75 132 TYR A N 1
ATOM 1049 C CA . TYR A 1 132 ? -3.350 1.908 -9.156 1.00 85.75 132 TYR A CA 1
ATOM 1050 C C . TYR A 1 132 ? -2.689 0.526 -9.202 1.00 85.75 132 TYR A C 1
ATOM 1052 O O . TYR A 1 132 ? -1.782 0.298 -10.002 1.00 85.75 132 TYR A O 1
ATOM 1060 N N . THR A 1 133 ? -3.195 -0.436 -8.424 1.00 88.56 133 THR A N 1
ATOM 1061 C CA . THR A 1 133 ? -2.721 -1.828 -8.476 1.00 88.56 133 THR A CA 1
ATOM 1062 C C . THR A 1 133 ? -2.979 -2.439 -9.853 1.00 88.56 133 THR A C 1
ATOM 1064 O O . THR A 1 133 ? -2.072 -3.028 -10.437 1.00 88.56 133 THR A O 1
ATOM 1067 N N . ALA A 1 134 ? -4.180 -2.267 -10.416 1.00 90.19 134 ALA A N 1
ATOM 1068 C CA . ALA A 1 134 ? -4.504 -2.761 -11.754 1.00 90.19 134 ALA A CA 1
ATOM 1069 C C . ALA A 1 134 ? -3.613 -2.123 -12.832 1.00 90.19 134 ALA A C 1
ATOM 1071 O O . ALA A 1 134 ? -3.099 -2.829 -13.698 1.00 90.19 134 ALA A O 1
ATOM 1072 N N . PHE A 1 135 ? -3.378 -0.812 -12.752 1.00 90.25 135 PHE A N 1
ATOM 1073 C CA . PHE A 1 135 ? -2.472 -0.093 -13.645 1.00 90.25 135 PHE A CA 1
ATOM 1074 C C . PHE A 1 135 ? -1.043 -0.651 -13.589 1.00 90.25 135 PHE A C 1
ATOM 1076 O O . PHE A 1 135 ? -0.466 -0.955 -14.633 1.00 90.25 135 PHE A O 1
ATOM 1083 N N . LEU A 1 136 ? -0.489 -0.849 -12.389 1.00 88.88 136 LEU A N 1
ATOM 1084 C CA . LEU A 1 136 ? 0.850 -1.418 -12.213 1.00 88.88 136 LEU A CA 1
ATOM 1085 C C . LEU A 1 136 ? 0.942 -2.853 -12.736 1.00 88.88 136 LEU A C 1
ATOM 1087 O O . LEU A 1 136 ? 1.911 -3.195 -13.408 1.00 88.88 136 LEU A O 1
ATOM 1091 N N . LEU A 1 137 ? -0.071 -3.686 -12.487 1.00 90.50 137 LEU A N 1
ATOM 1092 C CA . LEU A 1 137 ? -0.109 -5.051 -13.016 1.00 90.50 137 LEU A CA 1
ATOM 1093 C C . LEU A 1 137 ? -0.174 -5.064 -14.549 1.00 90.50 137 LEU A C 1
ATOM 1095 O O . LEU A 1 137 ? 0.556 -5.825 -15.180 1.00 90.50 137 LEU A O 1
ATOM 1099 N N . LEU A 1 138 ? -0.988 -4.202 -15.164 1.00 91.38 138 LEU A N 1
ATOM 1100 C CA . LEU A 1 138 ? -1.034 -4.052 -16.623 1.00 91.38 138 LEU A CA 1
ATOM 1101 C C . LEU A 1 138 ? 0.319 -3.610 -17.188 1.00 91.38 138 LEU A C 1
ATOM 1103 O O . LEU A 1 138 ? 0.758 -4.122 -18.219 1.00 91.38 138 LEU A O 1
ATOM 1107 N N . LEU A 1 139 ? 0.993 -2.691 -16.500 1.00 88.94 139 LEU A N 1
ATOM 1108 C CA . LEU A 1 139 ? 2.319 -2.216 -16.871 1.00 88.94 139 LEU A CA 1
ATOM 1109 C C . LEU A 1 139 ? 3.362 -3.338 -16.758 1.00 88.94 139 LEU A C 1
ATOM 1111 O O . LEU A 1 139 ? 4.136 -3.532 -17.695 1.00 88.94 139 LEU A O 1
ATOM 1115 N N . ALA A 1 140 ? 3.327 -4.136 -15.687 1.00 88.19 140 ALA A N 1
ATOM 1116 C CA . ALA A 1 140 ? 4.171 -5.321 -15.536 1.00 88.19 140 ALA A CA 1
ATOM 1117 C C . ALA A 1 140 ? 3.946 -6.318 -16.683 1.00 88.19 140 ALA A C 1
ATOM 1119 O O . ALA A 1 140 ? 4.907 -6.748 -17.319 1.00 88.19 140 ALA A O 1
ATOM 1120 N N . ILE A 1 141 ? 2.684 -6.631 -17.005 1.00 89.44 141 ILE A N 1
ATOM 1121 C CA . ILE A 1 141 ? 2.326 -7.534 -18.110 1.00 89.44 141 ILE A CA 1
ATOM 1122 C C . ILE A 1 141 ? 2.857 -6.999 -19.445 1.00 89.44 141 ILE A C 1
ATOM 1124 O O . ILE A 1 141 ? 3.407 -7.760 -20.239 1.00 89.44 141 ILE A O 1
ATOM 1128 N N . LEU A 1 142 ? 2.716 -5.698 -19.712 1.00 88.12 142 LEU A N 1
ATOM 1129 C CA . LEU A 1 142 ? 3.153 -5.094 -20.971 1.00 88.12 142 LEU A CA 1
ATOM 1130 C C . LEU A 1 142 ? 4.678 -5.114 -21.128 1.00 88.12 142 LEU A C 1
ATOM 1132 O O . LEU A 1 142 ? 5.161 -5.395 -22.229 1.00 88.12 142 LEU A O 1
ATOM 1136 N N . ILE A 1 143 ? 5.425 -4.835 -20.055 1.00 86.19 143 ILE A N 1
ATOM 1137 C CA . ILE A 1 143 ? 6.894 -4.911 -20.057 1.00 86.19 143 ILE A CA 1
ATOM 1138 C C . ILE A 1 143 ? 7.344 -6.358 -20.253 1.00 86.19 143 ILE A C 1
ATOM 1140 O O . ILE A 1 143 ? 8.176 -6.617 -21.121 1.00 86.19 143 ILE A O 1
ATOM 1144 N N . PHE A 1 144 ? 6.760 -7.296 -19.503 1.00 84.50 144 PHE A N 1
ATOM 1145 C CA . PHE A 1 144 ? 7.091 -8.718 -19.590 1.00 84.50 144 PHE A CA 1
ATOM 1146 C C . PHE A 1 144 ? 6.830 -9.266 -20.998 1.00 84.50 144 PHE A C 1
ATOM 1148 O O . PHE A 1 144 ? 7.723 -9.828 -21.625 1.00 84.50 144 PHE A O 1
ATOM 1155 N N . ARG A 1 145 ? 5.657 -8.956 -21.569 1.00 83.50 145 ARG A N 1
ATOM 1156 C CA . ARG A 1 145 ? 5.286 -9.371 -22.927 1.00 83.50 145 ARG A CA 1
ATOM 1157 C C . ARG A 1 145 ? 6.272 -8.874 -23.979 1.00 83.50 145 ARG A C 1
ATOM 1159 O O . ARG A 1 145 ? 6.561 -9.603 -24.912 1.00 83.50 145 ARG A O 1
ATOM 1166 N N . ARG A 1 146 ? 6.786 -7.644 -23.873 1.00 73.25 146 ARG A N 1
ATOM 1167 C CA . ARG A 1 146 ? 7.788 -7.141 -24.833 1.00 73.25 146 ARG A CA 1
ATOM 1168 C C . ARG A 1 146 ? 9.129 -7.865 -24.732 1.00 73.25 146 ARG A C 1
ATOM 1170 O O . ARG A 1 146 ? 9.884 -7.809 -25.694 1.00 73.25 146 ARG A O 1
ATOM 1177 N N . ARG A 1 147 ? 9.427 -8.494 -23.594 1.00 64.50 147 ARG A N 1
ATOM 1178 C CA . ARG A 1 147 ? 10.703 -9.156 -23.328 1.00 64.50 147 ARG A CA 1
ATOM 1179 C C . ARG A 1 147 ? 10.718 -10.617 -23.780 1.00 64.50 147 ARG A C 1
ATOM 1181 O O . ARG A 1 147 ? 11.743 -11.053 -24.275 1.00 64.50 147 ARG A O 1
ATOM 1188 N N . ASP A 1 148 ? 9.592 -11.322 -23.677 1.00 61.62 148 ASP A N 1
ATOM 1189 C CA . ASP A 1 148 ? 9.477 -12.732 -24.095 1.00 61.62 148 ASP A CA 1
ATOM 1190 C C . ASP A 1 148 ? 9.503 -12.942 -25.623 1.00 61.62 148 ASP A C 1
ATOM 1192 O O . ASP A 1 148 ? 9.678 -14.065 -26.087 1.00 61.62 148 ASP A O 1
ATOM 1196 N N . PHE A 1 149 ? 9.306 -11.882 -26.417 1.00 56.25 149 PHE A N 1
ATOM 1197 C CA . PHE A 1 149 ? 9.339 -11.937 -27.888 1.00 56.25 149 PHE A CA 1
ATOM 1198 C C . PHE A 1 149 ? 10.696 -11.537 -28.506 1.00 56.25 149 PHE A C 1
ATOM 1200 O O . PHE A 1 149 ? 10.767 -11.369 -29.725 1.00 56.25 149 PHE A O 1
ATOM 1207 N N . ILE A 1 150 ? 11.746 -11.353 -27.698 1.00 47.34 150 ILE A N 1
ATOM 1208 C CA . ILE A 1 150 ? 13.123 -11.048 -28.140 1.00 47.34 150 ILE A CA 1
ATOM 1209 C C . ILE A 1 150 ? 14.005 -12.254 -27.834 1.00 47.34 150 ILE A C 1
ATOM 1211 O O . ILE A 1 150 ? 14.771 -12.653 -28.737 1.00 47.34 150 ILE A O 1
#